Protein AF-A0A8B6CYD3-F1 (afdb_monomer)

InterPro domains:
  IPR032037 Methylmalonic aciduria and homocystinuria type C family [PF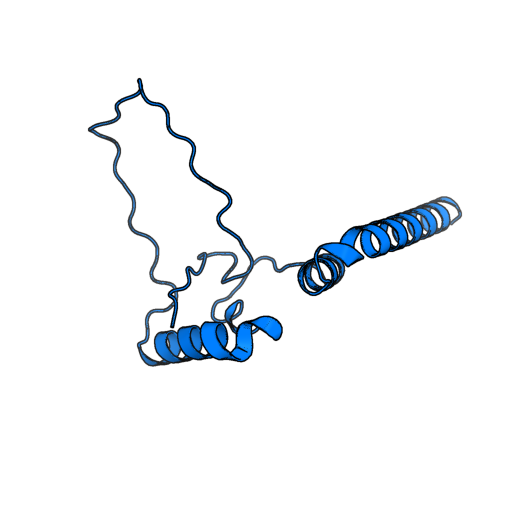16690] (1-90)
  IPR032037 Methylmalonic aciduria and homocystinuria type C family [PTHR31457] (1-97)

Nearest PDB structures (foldseek):
  3sc0-assembly1_A  TM=9.825E-01  e=3.437E-06  Homo sapiens
  3sby-assembly2_B  TM=9.727E-01  e=5.484E-06  Homo sapiens
  3sby-assembly1_A  TM=9.646E-01  e=5.484E-06  Homo sapiens
  5ujc-assembly1_A  TM=9.290E-01  e=1.887E-04  Caenorhabditis elegans

Radius of gyration: 19.45 Å; Cα contacts (8 Å, |Δi|>4): 67; chains: 1; bounding box: 37×46×54 Å

Structure (mmCIF, N/CA/C/O backbone):
data_AF-A0A8B6CYD3-F1
#
_entry.id   AF-A0A8B6CYD3-F1
#
loop_
_atom_site.group_PDB
_atom_site.id
_atom_site.type_symbol
_atom_site.label_atom_id
_atom_site.label_alt_id
_atom_site.label_comp_id
_atom_site.label_asym_id
_atom_site.label_entity_id
_atom_site.label_seq_id
_atom_site.pdbx_PDB_ins_code
_atom_site.Cartn_x
_atom_site.Cartn_y
_atom_site.Cartn_z
_atom_site.occupancy
_atom_site.B_iso_or_equiv
_atom_site.auth_seq_id
_atom_site.auth_comp_id
_atom_site.auth_asym_id
_atom_site.auth_atom_id
_atom_site.pdbx_PDB_model_num
ATOM 1 N N . MET A 1 1 ? 2.806 -18.838 -2.088 1.00 83.25 1 MET A N 1
ATOM 2 C CA . MET A 1 1 ? 3.651 -17.629 -2.018 1.00 83.25 1 MET A CA 1
ATOM 3 C C . MET A 1 1 ? 3.185 -16.659 -3.091 1.00 83.25 1 MET A C 1
ATOM 5 O O . MET A 1 1 ? 2.876 -17.113 -4.187 1.00 83.25 1 MET A O 1
ATOM 9 N N . CYS A 1 2 ? 3.116 -15.371 -2.778 1.00 95.56 2 CYS A N 1
ATOM 10 C CA . CYS A 1 2 ? 2.702 -14.299 -3.680 1.00 95.56 2 CYS A CA 1
ATOM 11 C C . CYS A 1 2 ? 3.852 -13.306 -3.901 1.00 95.56 2 CYS A C 1
ATOM 13 O O . CYS A 1 2 ? 4.713 -13.144 -3.032 1.00 95.56 2 CYS A O 1
ATOM 15 N N . GLY A 1 3 ? 3.847 -12.641 -5.060 1.00 97.44 3 GLY A N 1
ATOM 16 C CA . GLY A 1 3 ? 4.735 -11.513 -5.346 1.00 97.44 3 GLY A CA 1
ATOM 17 C C . GLY A 1 3 ? 4.251 -10.214 -4.696 1.00 97.44 3 GLY A C 1
ATOM 18 O O . GLY A 1 3 ? 3.094 -10.103 -4.290 1.00 97.44 3 GLY A O 1
ATOM 19 N N . VAL A 1 4 ? 5.141 -9.226 -4.625 1.00 97.81 4 VAL A N 1
ATOM 20 C CA . VAL A 1 4 ? 4.879 -7.907 -4.038 1.00 97.81 4 VAL A CA 1
ATOM 21 C C . VAL A 1 4 ? 5.603 -6.825 -4.839 1.00 97.81 4 VAL A C 1
ATOM 23 O O . VAL A 1 4 ? 6.720 -7.037 -5.308 1.00 97.81 4 VAL A O 1
ATOM 26 N N . CYS A 1 5 ? 4.958 -5.672 -5.015 1.00 97.69 5 CYS A N 1
ATOM 27 C CA . CYS A 1 5 ? 5.552 -4.498 -5.654 1.00 97.69 5 CYS A CA 1
ATOM 28 C C . CYS A 1 5 ? 6.104 -3.540 -4.594 1.00 97.69 5 CYS A C 1
ATOM 30 O O . CYS A 1 5 ? 5.448 -3.316 -3.577 1.00 97.69 5 CYS A O 1
ATOM 32 N N . ILE A 1 6 ? 7.258 -2.930 -4.869 1.00 98.12 6 ILE A N 1
ATOM 33 C CA . ILE A 1 6 ? 7.878 -1.890 -4.038 1.00 98.12 6 ILE A CA 1
ATOM 34 C C . ILE A 1 6 ? 7.948 -0.598 -4.854 1.00 98.12 6 ILE A C 1
ATOM 36 O O . ILE A 1 6 ? 8.479 -0.585 -5.962 1.00 98.12 6 ILE A O 1
ATOM 40 N N . HIS A 1 7 ? 7.377 0.479 -4.320 1.00 97.62 7 HIS A N 1
ATOM 41 C CA . HIS A 1 7 ? 7.410 1.807 -4.918 1.00 97.62 7 HIS A CA 1
ATOM 42 C C . HIS A 1 7 ? 8.757 2.484 -4.627 1.00 97.62 7 HIS A C 1
ATOM 44 O O . HIS A 1 7 ? 9.199 2.448 -3.478 1.00 97.62 7 HIS A O 1
ATOM 50 N N . PRO A 1 8 ? 9.386 3.176 -5.593 1.00 96.50 8 PRO A N 1
ATOM 51 C CA . PRO A 1 8 ? 10.713 3.758 -5.396 1.00 96.50 8 PRO A CA 1
ATOM 52 C C . PRO A 1 8 ? 10.793 4.836 -4.310 1.00 96.50 8 PRO A C 1
ATOM 54 O O . PRO A 1 8 ? 11.851 5.025 -3.728 1.00 96.50 8 PRO A O 1
ATOM 57 N N . GLN A 1 9 ? 9.689 5.529 -4.021 1.00 96.94 9 GLN A N 1
ATOM 58 C CA . GLN A 1 9 ? 9.643 6.568 -2.980 1.00 96.94 9 GLN A CA 1
ATOM 59 C C . GLN A 1 9 ? 8.957 6.124 -1.685 1.00 96.94 9 GLN A C 1
ATOM 61 O O . GLN A 1 9 ? 9.211 6.697 -0.632 1.00 96.94 9 GLN A O 1
ATOM 66 N N . TYR A 1 10 ? 8.061 5.136 -1.750 1.00 97.75 10 TYR A N 1
ATOM 67 C CA . TYR A 1 10 ? 7.183 4.778 -0.624 1.00 97.75 10 TYR A CA 1
ATOM 68 C C . TYR A 1 10 ? 7.435 3.359 -0.122 1.00 97.75 10 TYR A C 1
ATOM 70 O O . TYR A 1 10 ? 6.735 2.890 0.770 1.00 97.75 10 TYR A O 1
ATOM 78 N N . GLY A 1 11 ? 8.388 2.635 -0.708 1.00 97.75 11 GLY A N 1
ATOM 79 C CA . GLY A 1 11 ? 8.602 1.234 -0.389 1.00 97.75 11 GLY A CA 1
ATOM 80 C C . GLY A 1 11 ? 7.312 0.430 -0.583 1.00 97.75 11 GLY A C 1
ATOM 81 O O . GLY A 1 11 ? 6.647 0.514 -1.618 1.00 97.75 11 GLY A O 1
ATOM 82 N N . GLY A 1 12 ? 6.910 -0.317 0.442 1.00 97.69 12 GLY A N 1
ATOM 83 C CA . GLY A 1 12 ? 5.623 -1.017 0.469 1.00 97.69 12 GLY A CA 1
ATOM 84 C C . GLY A 1 12 ? 4.458 -0.203 1.043 1.00 97.69 12 GLY A C 1
ATOM 85 O O . GLY A 1 12 ? 3.375 -0.761 1.201 1.00 97.69 12 GLY A O 1
ATOM 86 N N . TRP A 1 13 ? 4.617 1.079 1.383 1.00 98.06 13 TRP A N 1
ATOM 87 C CA . TRP A 1 13 ? 3.571 1.933 1.976 1.00 98.06 13 TRP A CA 1
ATOM 88 C C . TRP A 1 13 ? 2.587 2.495 0.942 1.00 98.06 13 TRP A C 1
ATOM 90 O O . TRP A 1 13 ? 2.214 3.663 0.960 1.00 98.06 13 TRP A O 1
ATOM 100 N N . PHE A 1 14 ? 2.121 1.650 0.028 1.00 97.81 14 PHE A N 1
ATOM 101 C CA . PHE A 1 14 ? 1.113 2.002 -0.966 1.00 97.81 14 PHE A CA 1
ATOM 102 C C . PHE A 1 14 ? 0.230 0.791 -1.291 1.00 97.81 14 PHE A C 1
ATOM 104 O O . PHE A 1 14 ? 0.477 -0.329 -0.840 1.00 97.81 14 PHE A O 1
ATOM 111 N N . ALA A 1 15 ? -0.827 1.025 -2.066 1.00 97.56 15 ALA A N 1
ATOM 112 C CA . ALA A 1 15 ? -1.670 -0.033 -2.600 1.00 97.56 15 ALA A CA 1
ATOM 113 C C . ALA A 1 15 ? -2.116 0.317 -4.021 1.00 97.56 15 ALA A C 1
ATOM 115 O O . ALA A 1 15 ? -2.502 1.455 -4.292 1.00 97.56 15 ALA A O 1
ATOM 116 N N . LEU A 1 16 ? -2.117 -0.678 -4.908 1.00 97.44 16 LEU A N 1
ATOM 117 C CA . LEU A 1 16 ? -2.745 -0.568 -6.222 1.00 97.44 16 LEU A CA 1
ATOM 118 C C . LEU A 1 16 ? -4.268 -0.536 -6.040 1.00 97.44 16 LEU A C 1
ATOM 120 O O . LEU A 1 16 ? -4.826 -1.356 -5.310 1.00 97.44 16 LEU A O 1
ATOM 124 N N . ARG A 1 17 ? -4.943 0.431 -6.668 1.00 97.81 17 ARG A N 1
ATOM 125 C CA . ARG A 1 17 ? -6.394 0.639 -6.497 1.00 97.81 17 ARG A CA 1
ATOM 126 C C . ARG A 1 17 ? -7.225 0.155 -7.673 1.00 97.81 17 ARG A C 1
ATOM 128 O O . ARG A 1 17 ? -8.355 -0.273 -7.474 1.00 97.81 17 ARG A O 1
ATOM 135 N N . GLY A 1 18 ? -6.674 0.211 -8.876 1.00 97.38 18 GLY A N 1
ATOM 136 C CA . GLY A 1 18 ? -7.369 -0.199 -10.083 1.00 97.38 18 GLY A CA 1
ATOM 137 C C . GLY A 1 18 ? -6.675 0.322 -11.328 1.00 97.38 18 GLY A C 1
ATOM 138 O O . GLY A 1 18 ? -5.605 0.926 -11.255 1.00 97.38 18 GLY A O 1
ATOM 139 N N . VAL A 1 19 ? -7.317 0.081 -12.463 1.00 98.12 19 VAL A N 1
ATOM 140 C CA . VAL A 1 19 ? -6.894 0.547 -13.782 1.00 98.12 19 VAL A CA 1
ATOM 141 C C . VAL A 1 19 ? -8.065 1.256 -14.450 1.00 98.12 19 VAL A C 1
ATOM 143 O O . VAL A 1 19 ? -9.215 0.845 -14.293 1.00 98.12 19 VAL A O 1
ATOM 146 N N . LEU A 1 20 ? -7.775 2.323 -15.190 1.00 97.94 20 LEU A N 1
ATOM 147 C CA . LEU A 1 20 ? -8.752 3.010 -16.031 1.00 97.94 20 LEU A CA 1
ATOM 148 C C . LEU A 1 20 ? -8.500 2.603 -17.480 1.00 97.94 20 LEU A C 1
ATOM 150 O O . LEU A 1 20 ? -7.379 2.721 -17.968 1.00 97.94 20 LEU A O 1
ATOM 154 N N . ILE A 1 21 ? -9.536 2.099 -18.151 1.00 97.75 21 ILE A N 1
ATOM 155 C CA . ILE A 1 21 ? -9.436 1.572 -19.515 1.00 97.75 21 ILE A CA 1
ATOM 156 C C . ILE A 1 21 ? -10.325 2.406 -20.434 1.00 97.75 21 ILE A C 1
ATOM 158 O O . ILE A 1 21 ? -11.546 2.436 -20.273 1.00 97.75 21 ILE A O 1
ATOM 162 N N . PHE A 1 22 ? -9.709 3.035 -21.432 1.00 97.75 22 PHE A N 1
ATOM 163 C CA . PHE A 1 22 ? -10.391 3.829 -22.449 1.00 97.75 22 PHE A CA 1
ATOM 164 C C . PHE A 1 22 ? -10.496 3.019 -23.741 1.00 97.75 22 PHE A C 1
ATOM 166 O O . PHE A 1 22 ? -9.577 3.005 -24.549 1.00 97.75 22 PHE A O 1
ATOM 173 N N . LYS A 1 23 ? -11.626 2.330 -23.937 1.00 97.44 23 LYS A N 1
ATOM 174 C CA . LYS A 1 23 ? -11.806 1.362 -25.039 1.00 97.44 23 LYS A CA 1
ATOM 175 C C . LYS A 1 23 ? -11.645 1.948 -26.447 1.00 97.44 23 LYS A C 1
ATOM 177 O O . LYS A 1 23 ? -11.373 1.197 -27.371 1.00 97.44 23 LYS A O 1
ATOM 182 N N . ASN A 1 24 ? -11.833 3.258 -26.590 1.00 97.94 24 ASN A N 1
ATOM 183 C CA . ASN A 1 24 ? -11.837 3.950 -27.879 1.00 97.94 24 ASN A CA 1
ATOM 184 C C . ASN A 1 24 ? -10.610 4.860 -28.063 1.00 97.94 24 ASN A C 1
ATOM 186 O O . ASN A 1 24 ? -10.623 5.721 -28.938 1.00 97.94 24 ASN A O 1
ATOM 190 N N . ILE A 1 25 ? -9.594 4.738 -27.203 1.00 97.62 25 ILE A N 1
ATOM 191 C CA . ILE A 1 25 ? -8.349 5.504 -27.304 1.00 97.62 25 ILE A CA 1
ATOM 192 C C . ILE A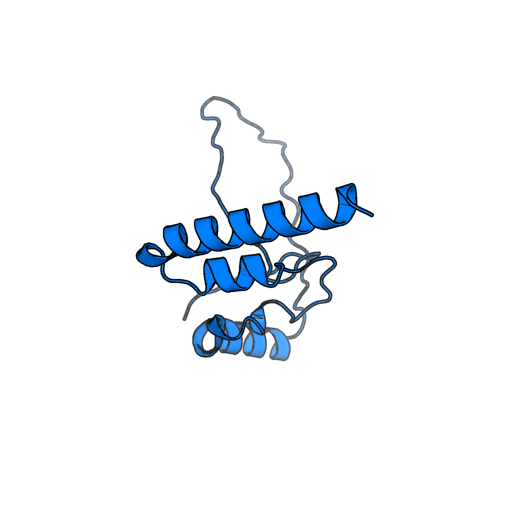 1 25 ? -7.213 4.522 -27.565 1.00 97.62 25 ILE A C 1
ATOM 194 O O . ILE A 1 25 ? -6.971 3.618 -26.766 1.00 97.62 25 ILE A O 1
ATOM 198 N N . GLU A 1 26 ? -6.498 4.737 -28.663 1.00 97.44 26 GLU A N 1
ATOM 199 C CA . GLU A 1 26 ? -5.308 3.976 -29.025 1.00 97.44 26 GLU A CA 1
ATOM 200 C C . GLU A 1 26 ? -4.076 4.876 -28.944 1.00 97.44 26 GLU A C 1
ATOM 202 O O . GLU A 1 26 ? -4.071 5.994 -29.457 1.00 97.44 26 GLU A O 1
ATOM 207 N N . CYS A 1 27 ? -3.013 4.373 -28.318 1.00 95.88 27 CYS A N 1
ATOM 208 C CA . CYS A 1 27 ? -1.740 5.080 -28.195 1.00 95.88 27 CYS A CA 1
ATOM 209 C C . CYS A 1 27 ? -0.585 4.153 -28.611 1.00 95.88 27 CYS A C 1
ATOM 211 O O . CYS A 1 27 ? 0.213 3.761 -27.759 1.00 95.88 27 CYS A O 1
ATOM 213 N N . PRO A 1 28 ? -0.478 3.765 -29.896 1.00 96.44 28 PRO A N 1
ATOM 214 C CA . PRO A 1 28 ? 0.504 2.772 -30.346 1.00 96.44 28 PRO A CA 1
ATOM 215 C C . PRO A 1 28 ? 1.959 3.222 -30.153 1.00 96.44 28 PRO A C 1
ATOM 217 O O . PRO A 1 28 ? 2.854 2.390 -30.055 1.00 96.44 28 PRO A O 1
ATOM 220 N N . SER A 1 29 ? 2.203 4.532 -30.081 1.00 97.12 29 SER A N 1
ATOM 221 C CA . SER A 1 29 ? 3.524 5.117 -29.844 1.00 97.12 29 SER A CA 1
ATOM 222 C C . SER A 1 29 ? 3.807 5.439 -28.372 1.00 97.12 29 SER A C 1
ATOM 224 O O . SER A 1 29 ? 4.828 6.061 -28.081 1.00 97.12 29 SER A O 1
ATOM 226 N N . LEU A 1 30 ? 2.916 5.081 -27.436 1.00 96.88 30 LEU A N 1
ATOM 227 C CA . LEU A 1 30 ? 3.155 5.308 -26.012 1.00 96.88 30 LEU A CA 1
ATOM 228 C C . LEU A 1 30 ? 4.245 4.358 -25.512 1.00 96.88 30 LEU A C 1
ATOM 230 O O . LEU A 1 30 ? 4.098 3.138 -25.545 1.00 96.88 30 LEU A O 1
ATOM 234 N N . ILE A 1 31 ? 5.335 4.933 -25.017 1.00 96.88 31 ILE A N 1
ATOM 235 C CA . ILE A 1 31 ? 6.453 4.174 -24.466 1.00 96.88 31 ILE A CA 1
ATOM 236 C C . ILE A 1 31 ? 6.141 3.832 -23.009 1.00 96.88 31 ILE A C 1
ATOM 238 O O . ILE A 1 31 ? 5.887 4.718 -22.196 1.00 96.88 31 ILE A O 1
ATOM 242 N N . GLN A 1 32 ? 6.185 2.544 -22.669 1.00 95.94 32 GLN A N 1
ATOM 243 C CA . GLN A 1 32 ? 6.122 2.096 -21.281 1.00 95.94 32 GLN A CA 1
ATOM 244 C C . GLN A 1 32 ? 7.518 2.149 -20.656 1.00 95.94 32 GLN A C 1
ATOM 246 O O . GLN A 1 32 ? 8.415 1.396 -21.044 1.00 95.94 32 GLN A O 1
ATOM 251 N N . GLU A 1 33 ? 7.697 3.013 -19.662 1.00 96.25 33 GLU A N 1
ATOM 252 C CA . GLU A 1 33 ? 8.937 3.064 -18.891 1.00 96.25 33 GLU A CA 1
ATOM 253 C C . GLU A 1 33 ? 9.103 1.810 -18.025 1.00 96.25 33 GLU A C 1
ATOM 255 O O . GLU A 1 33 ? 8.144 1.277 -17.455 1.00 96.25 33 GLU A O 1
ATOM 260 N N . LYS A 1 34 ? 10.344 1.322 -17.923 1.00 96.44 34 LYS A N 1
ATOM 261 C CA . LYS A 1 34 ? 10.656 0.197 -17.041 1.00 96.44 34 LYS A CA 1
ATOM 262 C C . LYS A 1 34 ? 10.615 0.657 -15.581 1.00 96.44 34 LYS A C 1
ATOM 264 O O . LYS A 1 34 ? 11.138 1.728 -15.277 1.00 96.44 34 LYS A O 1
ATOM 269 N N . PRO A 1 35 ? 10.065 -0.157 -14.664 1.00 95.81 35 PRO A N 1
ATOM 270 C CA . PRO A 1 35 ? 10.135 0.148 -13.243 1.00 95.81 35 PRO A CA 1
ATOM 271 C C . PRO A 1 35 ? 11.592 0.142 -12.762 1.00 95.81 35 PRO A C 1
ATOM 273 O O . PRO A 1 35 ? 12.409 -0.657 -13.224 1.00 95.81 35 PRO A O 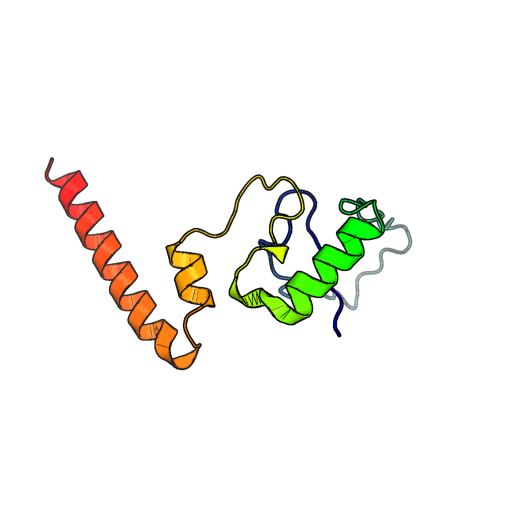1
ATOM 276 N N . ILE A 1 36 ? 11.901 1.023 -11.811 1.00 95.50 36 ILE A N 1
ATOM 277 C CA . ILE A 1 36 ? 13.218 1.109 -11.171 1.00 95.50 36 ILE A CA 1
ATOM 278 C C . ILE A 1 36 ? 13.421 -0.128 -10.285 1.00 95.50 36 ILE A C 1
ATOM 280 O O . ILE A 1 36 ? 12.568 -0.445 -9.453 1.00 95.50 36 ILE A O 1
ATOM 284 N N . ASP A 1 37 ? 14.558 -0.812 -10.434 1.00 96.38 37 ASP A N 1
ATOM 285 C CA . ASP A 1 37 ? 14.923 -1.938 -9.570 1.00 96.38 37 ASP A CA 1
ATOM 286 C C . ASP A 1 37 ? 15.453 -1.436 -8.222 1.00 96.38 37 ASP A C 1
ATOM 288 O O . ASP A 1 37 ? 16.649 -1.214 -8.034 1.00 96.38 37 ASP A O 1
ATOM 292 N N . VAL A 1 38 ? 14.537 -1.229 -7.280 1.00 96.44 38 VAL A N 1
ATOM 293 C CA . VAL A 1 38 ? 14.862 -0.726 -5.937 1.00 96.44 38 VAL A CA 1
ATOM 294 C C . VAL A 1 38 ? 15.264 -1.823 -4.946 1.00 96.44 38 VAL A C 1
ATOM 296 O O . VAL A 1 38 ? 15.740 -1.517 -3.855 1.00 96.44 38 VAL A O 1
ATOM 299 N N . ILE A 1 39 ? 15.140 -3.101 -5.327 1.00 96.75 39 ILE A N 1
ATOM 300 C CA . ILE A 1 39 ? 15.562 -4.268 -4.535 1.00 96.75 39 ILE A CA 1
ATOM 301 C C . ILE A 1 39 ? 16.531 -5.105 -5.385 1.00 96.75 39 ILE A C 1
ATOM 303 O O . ILE A 1 39 ? 16.214 -6.196 -5.868 1.00 96.75 39 ILE A O 1
ATOM 307 N N . ALA A 1 40 ? 17.732 -4.563 -5.583 1.00 91.62 40 ALA A N 1
ATOM 308 C CA . ALA A 1 40 ? 18.674 -5.065 -6.582 1.00 91.62 40 ALA A CA 1
ATOM 309 C C . ALA A 1 40 ? 19.313 -6.427 -6.243 1.00 91.62 40 ALA A C 1
ATOM 311 O O . ALA A 1 40 ? 19.662 -7.185 -7.147 1.00 91.62 40 ALA A O 1
ATOM 312 N N . THR A 1 41 ? 19.480 -6.768 -4.960 1.00 96.50 41 THR A N 1
ATOM 313 C CA . THR A 1 41 ? 20.194 -7.994 -4.562 1.00 96.50 41 THR A CA 1
ATOM 314 C C . THR A 1 41 ? 19.252 -9.173 -4.353 1.00 96.50 41 THR A C 1
ATOM 316 O O . THR A 1 41 ? 18.112 -9.022 -3.907 1.00 96.50 41 THR A O 1
ATOM 319 N N . ARG A 1 42 ? 19.740 -10.383 -4.642 1.00 97.81 42 ARG A N 1
ATOM 320 C CA . ARG A 1 42 ? 18.979 -11.623 -4.443 1.00 97.81 42 ARG A CA 1
ATOM 321 C C . ARG A 1 42 ? 18.594 -11.809 -2.977 1.00 97.81 42 ARG A C 1
ATOM 323 O O . ARG A 1 42 ? 17.471 -12.207 -2.692 1.00 97.81 42 ARG A O 1
ATOM 330 N N . GLU A 1 43 ? 19.502 -11.485 -2.070 1.00 98.00 43 GLU A N 1
ATOM 331 C CA . GLU A 1 43 ? 19.329 -11.612 -0.624 1.00 98.00 43 GLU A CA 1
ATOM 332 C C . GLU A 1 43 ? 18.173 -10.726 -0.149 1.00 98.00 43 GLU A C 1
ATOM 334 O O . GLU A 1 43 ? 17.260 -11.217 0.512 1.00 98.00 43 GLU A O 1
ATOM 339 N N . LYS A 1 44 ? 18.126 -9.459 -0.588 1.00 97.19 44 LYS A N 1
ATOM 340 C CA . LYS A 1 44 ? 17.014 -8.558 -0.255 1.00 97.19 44 LYS A CA 1
ATOM 341 C C . LYS A 1 44 ? 15.693 -8.982 -0.898 1.00 97.19 44 LYS A C 1
ATOM 343 O O . LYS A 1 44 ? 14.636 -8.754 -0.321 1.00 97.19 44 LYS A O 1
ATOM 348 N N . ARG A 1 45 ? 15.719 -9.605 -2.084 1.00 97.94 45 ARG A N 1
ATOM 349 C CA . ARG A 1 45 ? 14.505 -10.162 -2.715 1.00 97.94 45 ARG A CA 1
ATOM 350 C C . ARG A 1 45 ? 13.952 -11.345 -1.924 1.00 97.94 45 ARG A C 1
ATOM 352 O O . ARG A 1 45 ? 12.737 -11.459 -1.798 1.00 97.94 45 ARG A O 1
ATOM 359 N N . ILE A 1 46 ? 14.823 -12.202 -1.391 1.00 98.00 46 ILE A N 1
ATOM 360 C CA . ILE A 1 46 ? 14.422 -13.299 -0.502 1.00 98.00 46 ILE A CA 1
ATOM 361 C C . ILE A 1 46 ? 13.809 -12.722 0.772 1.00 98.00 46 ILE A C 1
ATOM 363 O O . ILE A 1 46 ? 12.667 -13.049 1.081 1.00 98.00 46 ILE A O 1
ATOM 367 N N . GLU A 1 47 ? 14.503 -11.791 1.431 1.00 97.88 47 GLU A N 1
ATOM 368 C CA . GLU A 1 47 ? 14.011 -11.129 2.643 1.00 97.88 47 GLU A CA 1
ATOM 369 C C . GLU A 1 47 ? 12.645 -10.459 2.417 1.00 97.88 47 GLU A C 1
ATOM 371 O O . GLU A 1 47 ? 11.722 -10.626 3.216 1.00 97.88 47 GLU A O 1
ATOM 376 N N . LEU A 1 48 ? 12.479 -9.748 1.296 1.00 98.00 48 LEU A N 1
ATOM 377 C CA . LEU A 1 48 ? 11.213 -9.131 0.903 1.00 98.00 48 LEU A CA 1
ATOM 378 C C . LEU A 1 48 ? 10.081 -10.151 0.822 1.00 98.00 48 LEU A C 1
ATOM 380 O O . LEU A 1 48 ? 8.999 -9.930 1.371 1.00 98.00 48 LEU A O 1
ATOM 384 N N . LEU A 1 49 ? 10.317 -11.255 0.115 1.00 98.31 49 LEU A N 1
ATOM 385 C CA . LEU A 1 49 ? 9.298 -12.271 -0.099 1.00 98.31 49 LEU A CA 1
ATOM 386 C C . LEU A 1 49 ? 8.974 -13.018 1.194 1.00 98.31 49 LEU A C 1
ATOM 388 O O . LEU A 1 49 ? 7.798 -13.281 1.441 1.00 98.31 49 LEU A O 1
ATOM 392 N N . GLU A 1 50 ? 9.963 -13.311 2.035 1.00 98.00 50 GLU A N 1
ATOM 393 C CA . GLU A 1 50 ? 9.748 -13.945 3.337 1.00 98.00 50 GLU A CA 1
ATOM 394 C C . GLU A 1 50 ? 8.936 -13.041 4.267 1.00 98.00 50 GLU A C 1
ATOM 396 O O . GLU A 1 50 ? 7.885 -13.455 4.762 1.00 98.00 50 GLU A O 1
ATOM 401 N N . LYS A 1 51 ? 9.345 -11.775 4.430 1.00 98.06 51 LYS A N 1
ATOM 402 C CA . LYS A 1 51 ? 8.618 -10.809 5.264 1.00 98.06 51 LYS A CA 1
ATOM 403 C C . LYS A 1 51 ? 7.197 -10.578 4.760 1.00 98.06 51 LYS A C 1
ATOM 405 O O . LYS A 1 51 ? 6.266 -10.543 5.559 1.00 98.06 51 LYS A O 1
ATOM 410 N N . PHE A 1 52 ? 6.995 -10.458 3.447 1.00 98.25 52 PHE A N 1
ATOM 411 C CA . PHE A 1 52 ? 5.658 -10.266 2.886 1.00 98.25 52 PHE A CA 1
ATOM 412 C C . PHE A 1 52 ? 4.764 -11.499 3.057 1.00 98.25 52 PHE A C 1
ATOM 414 O O . PHE A 1 52 ? 3.585 -11.372 3.370 1.00 98.25 52 PHE A O 1
ATOM 421 N N . ASN A 1 53 ? 5.286 -12.707 2.853 1.00 98.19 53 ASN A N 1
ATOM 422 C CA . ASN A 1 53 ? 4.439 -13.898 2.879 1.00 98.19 53 ASN A CA 1
ATOM 423 C C . ASN A 1 53 ? 4.185 -14.424 4.297 1.00 98.19 53 ASN A C 1
ATOM 425 O O . ASN A 1 53 ? 3.113 -14.978 4.536 1.00 98.19 53 ASN A O 1
ATOM 429 N N . TYR A 1 54 ? 5.124 -14.237 5.228 1.00 97.81 54 TYR A N 1
ATOM 430 C CA . TYR A 1 54 ? 5.049 -14.833 6.567 1.00 97.81 54 TYR A CA 1
ATOM 431 C C . TYR A 1 54 ? 4.911 -13.812 7.702 1.00 97.81 54 TYR A C 1
ATOM 433 O O . TYR A 1 54 ? 4.408 -14.169 8.763 1.00 97.81 54 TYR A O 1
ATOM 441 N N . CYS A 1 55 ? 5.277 -12.545 7.477 1.00 97.00 55 CYS A N 1
ATOM 442 C CA . CYS A 1 55 ? 5.316 -11.516 8.522 1.00 97.00 55 CYS A CA 1
ATOM 443 C C . CYS A 1 55 ? 4.581 -10.217 8.145 1.00 97.00 55 CYS A C 1
ATOM 445 O O . CYS A 1 55 ? 4.784 -9.196 8.788 1.00 97.00 55 CYS A O 1
ATOM 447 N N . TRP A 1 56 ? 3.696 -10.203 7.137 1.00 96.19 56 TRP A N 1
ATOM 448 C CA . TRP A 1 56 ? 3.115 -8.953 6.605 1.00 96.19 56 TRP A CA 1
ATOM 449 C C . TRP A 1 56 ? 2.418 -8.052 7.637 1.00 96.19 56 TRP A C 1
ATOM 451 O O . TRP A 1 56 ? 2.311 -6.844 7.414 1.00 96.19 56 TRP A O 1
ATOM 461 N N . GLN A 1 57 ? 1.933 -8.628 8.741 1.00 96.56 57 GLN A N 1
ATOM 462 C CA . GLN A 1 57 ? 1.255 -7.914 9.827 1.00 96.56 57 GLN A CA 1
ATOM 463 C C . GLN A 1 57 ? 2.193 -7.013 10.641 1.00 96.56 57 GLN A C 1
ATOM 465 O O . GLN A 1 57 ? 1.712 -6.079 11.279 1.00 96.56 57 GLN A O 1
ATOM 470 N N . ASP A 1 58 ? 3.507 -7.262 10.607 1.00 97.06 58 ASP A N 1
ATOM 471 C CA . ASP A 1 58 ? 4.510 -6.445 11.301 1.00 97.06 58 ASP A CA 1
ATOM 472 C C . ASP A 1 58 ? 4.935 -5.197 10.507 1.00 97.06 58 ASP A C 1
ATOM 474 O O . ASP A 1 58 ? 5.664 -4.352 11.022 1.00 97.06 58 ASP A O 1
ATOM 478 N N . TRP A 1 59 ? 4.440 -5.056 9.269 1.00 97.75 59 TRP A N 1
ATOM 479 C CA . TRP A 1 59 ? 4.712 -3.957 8.334 1.00 97.75 59 TRP A CA 1
ATOM 480 C C . TRP A 1 59 ? 6.157 -3.864 7.818 1.00 97.75 59 TRP A C 1
ATOM 482 O O . TRP A 1 59 ? 6.405 -3.092 6.894 1.00 97.75 59 TRP A O 1
ATOM 492 N N . THR A 1 60 ? 7.098 -4.666 8.320 1.00 96.75 60 THR A N 1
ATOM 493 C CA . THR A 1 60 ? 8.541 -4.505 8.066 1.00 96.75 60 THR A CA 1
ATOM 494 C C . THR A 1 60 ? 8.936 -4.744 6.614 1.00 96.75 60 THR A C 1
ATOM 496 O O . THR A 1 60 ? 9.892 -4.141 6.132 1.00 96.75 60 THR A O 1
ATOM 499 N N . TYR A 1 61 ? 8.176 -5.553 5.868 1.00 97.69 61 TYR A N 1
ATOM 500 C CA . TYR A 1 61 ? 8.414 -5.747 4.431 1.00 97.69 61 TYR A CA 1
ATOM 501 C C . TYR A 1 61 ? 8.296 -4.439 3.626 1.00 97.69 61 TYR A C 1
ATOM 503 O O . TYR A 1 61 ? 8.805 -4.350 2.509 1.00 97.69 61 TYR A O 1
ATOM 511 N N . ARG A 1 62 ? 7.608 -3.425 4.170 1.00 98.00 62 ARG A N 1
ATOM 512 C CA . ARG A 1 62 ? 7.379 -2.137 3.506 1.00 98.00 62 ARG A CA 1
ATOM 513 C C . ARG A 1 62 ? 8.585 -1.199 3.578 1.00 98.00 62 ARG A C 1
ATOM 515 O O . ARG A 1 62 ? 8.618 -0.250 2.802 1.00 98.00 62 ARG A O 1
ATOM 522 N N . ASP A 1 63 ? 9.553 -1.492 4.447 1.00 95.94 63 ASP A N 1
ATOM 523 C CA . ASP A 1 63 ? 10.686 -0.628 4.813 1.00 95.94 63 ASP A CA 1
ATOM 524 C C . ASP A 1 63 ? 12.046 -1.127 4.284 1.00 95.94 63 ASP A C 1
ATOM 526 O O . ASP A 1 63 ? 13.100 -0.766 4.799 1.00 95.94 63 ASP A O 1
ATOM 530 N N . LEU A 1 64 ? 12.056 -1.971 3.247 1.00 94.44 64 LEU A N 1
ATOM 531 C CA . LEU A 1 64 ? 13.299 -2.519 2.671 1.00 94.44 64 LEU A CA 1
ATOM 532 C C . LEU A 1 64 ? 14.075 -1.530 1.776 1.00 94.44 64 LEU A C 1
ATOM 534 O O . LEU A 1 64 ? 15.173 -1.841 1.301 1.00 94.44 64 LEU A O 1
ATOM 538 N N . THR A 1 65 ? 13.512 -0.341 1.566 1.00 92.38 65 THR A N 1
ATOM 539 C CA . THR A 1 65 ? 14.116 0.811 0.887 1.00 92.38 65 THR A CA 1
ATOM 540 C C . THR A 1 65 ? 13.899 2.059 1.735 1.00 92.38 65 THR A C 1
ATOM 542 O O . THR A 1 65 ? 13.031 2.072 2.606 1.00 92.38 65 THR A O 1
ATOM 545 N N . GLU A 1 66 ? 14.635 3.133 1.458 1.00 93.06 66 GLU A N 1
ATOM 546 C CA . GLU A 1 66 ? 14.300 4.440 2.026 1.00 93.06 66 GLU A CA 1
ATOM 547 C C . GLU A 1 66 ? 12.909 4.880 1.548 1.00 93.06 66 GLU A C 1
ATOM 549 O O . GLU A 1 66 ? 12.534 4.665 0.392 1.00 93.06 66 GLU A O 1
ATOM 554 N N . THR A 1 67 ? 12.123 5.451 2.460 1.00 95.06 67 THR A N 1
ATOM 555 C CA . THR A 1 67 ? 10.742 5.871 2.197 1.00 95.06 67 THR A CA 1
ATOM 556 C C . THR A 1 67 ? 10.566 7.321 2.608 1.00 95.06 67 THR A C 1
ATOM 558 O O . THR A 1 67 ? 10.863 7.662 3.754 1.00 95.06 67 THR A O 1
ATOM 561 N N . VAL A 1 68 ? 10.040 8.156 1.715 1.00 96.75 68 VAL A N 1
ATOM 562 C CA . VAL A 1 68 ? 9.804 9.581 2.003 1.00 96.75 68 VAL A CA 1
ATOM 563 C C . VAL A 1 68 ? 8.626 9.790 2.953 1.00 96.75 68 VAL A C 1
ATOM 565 O O . VAL A 1 68 ? 8.602 10.751 3.713 1.00 96.75 68 VAL A O 1
ATOM 568 N N . GLU A 1 69 ? 7.660 8.874 2.928 1.00 97.06 69 GLU A N 1
ATOM 569 C CA . GLU A 1 69 ? 6.464 8.917 3.758 1.00 97.06 69 GLU A CA 1
ATOM 570 C C . GLU A 1 69 ? 5.966 7.496 4.029 1.00 97.06 69 GLU A C 1
ATOM 572 O O . GLU A 1 69 ? 6.075 6.603 3.182 1.00 97.06 69 GLU A O 1
ATOM 577 N N . LYS A 1 70 ? 5.414 7.300 5.226 1.00 97.75 70 LYS A N 1
ATOM 578 C CA . LYS A 1 70 ? 4.813 6.046 5.680 1.00 97.75 70 LYS A CA 1
ATOM 579 C C . LYS A 1 70 ? 3.367 6.292 6.077 1.00 97.75 70 LYS A C 1
ATOM 581 O O . LYS A 1 70 ? 2.938 7.428 6.259 1.00 97.75 70 LYS A O 1
ATOM 586 N N . TYR A 1 71 ? 2.614 5.216 6.275 1.00 98.00 71 TYR A N 1
ATOM 587 C CA . TYR A 1 71 ? 1.300 5.347 6.898 1.00 98.00 71 TYR A CA 1
ATOM 588 C C . TYR A 1 71 ? 1.450 5.905 8.313 1.00 98.00 71 TYR A C 1
ATOM 590 O O . TYR A 1 71 ? 2.304 5.444 9.072 1.00 98.00 71 TYR A O 1
ATOM 598 N N . SER A 1 72 ? 0.594 6.862 8.672 1.00 96.12 72 SER A N 1
ATOM 599 C CA . SER A 1 72 ? 0.487 7.343 10.049 1.00 96.12 72 SER A CA 1
ATOM 600 C C . SER A 1 72 ? 0.077 6.210 10.994 1.00 96.12 72 SER A C 1
ATO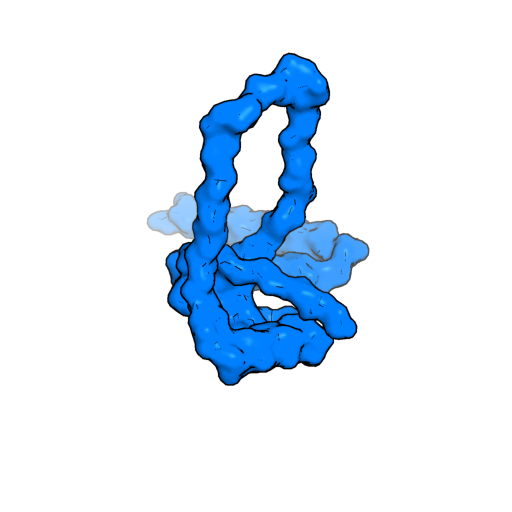M 602 O O . SER A 1 72 ? -0.474 5.193 10.561 1.00 96.12 72 SER A O 1
ATOM 604 N N . GLU A 1 73 ? 0.290 6.385 12.299 1.00 95.88 73 GLU A N 1
ATOM 605 C CA . GLU A 1 73 ? -0.147 5.379 13.277 1.00 95.88 73 GLU A CA 1
ATOM 606 C C . GLU A 1 73 ? -1.668 5.167 13.251 1.00 95.88 73 GLU A C 1
ATOM 608 O O . GLU A 1 73 ? -2.118 4.023 13.259 1.00 95.88 73 GLU A O 1
ATOM 613 N N . ASP A 1 74 ? -2.460 6.233 13.085 1.00 95.69 74 ASP A N 1
ATOM 614 C CA . ASP A 1 74 ? -3.917 6.123 12.933 1.00 95.69 74 ASP A CA 1
ATOM 615 C C . ASP A 1 74 ? -4.287 5.304 11.671 1.00 95.69 74 ASP A C 1
ATOM 617 O O . ASP A 1 74 ? -5.202 4.476 11.693 1.00 95.69 74 ASP A O 1
ATOM 621 N N . GLN A 1 75 ? -3.544 5.463 10.568 1.00 96.50 75 GLN A N 1
ATOM 622 C CA . GLN A 1 75 ? -3.756 4.698 9.335 1.00 96.50 75 GLN A CA 1
ATOM 623 C C . GLN A 1 75 ? -3.305 3.233 9.460 1.00 96.50 75 GLN A C 1
ATOM 625 O O . GLN A 1 75 ? -3.985 2.334 8.957 1.00 96.50 75 GLN A O 1
ATOM 630 N N . LYS A 1 76 ? -2.193 2.960 10.153 1.00 97.44 76 LYS A N 1
ATOM 631 C CA . LYS A 1 76 ? -1.763 1.592 10.488 1.00 97.44 76 LYS A CA 1
ATOM 632 C C . LYS A 1 76 ? -2.807 0.899 11.358 1.00 97.44 76 LYS A C 1
ATOM 634 O O . LYS A 1 76 ? -3.204 -0.222 11.043 1.00 97.44 76 LYS A O 1
ATOM 639 N N . GLN A 1 77 ? -3.317 1.584 12.383 1.00 96.69 77 GLN A N 1
ATOM 640 C CA . GLN A 1 77 ? -4.387 1.078 13.240 1.00 96.69 77 GLN A CA 1
ATOM 641 C C . GLN A 1 77 ? -5.653 0.783 12.429 1.00 96.69 77 GLN A C 1
ATOM 643 O O . GLN A 1 77 ? -6.260 -0.276 12.591 1.00 96.69 77 GLN A O 1
ATOM 648 N N . TYR A 1 78 ? -6.024 1.671 11.507 1.00 97.25 78 TYR A N 1
ATOM 649 C CA . TYR A 1 78 ? -7.163 1.468 10.616 1.00 97.25 78 TYR A CA 1
ATOM 650 C C . TYR A 1 78 ? -7.037 0.198 9.765 1.00 97.25 78 TYR A C 1
ATOM 652 O O . TYR A 1 78 ? -7.990 -0.581 9.668 1.00 97.25 78 TYR A O 1
ATOM 660 N N . PHE A 1 79 ? -5.870 -0.044 9.162 1.00 97.44 79 PHE A N 1
ATOM 661 C CA . PHE A 1 79 ? -5.664 -1.236 8.338 1.00 97.44 79 PHE A CA 1
ATOM 662 C C . PHE A 1 79 ? -5.484 -2.519 9.151 1.00 97.44 79 PHE A C 1
ATOM 664 O O . PHE A 1 79 ? 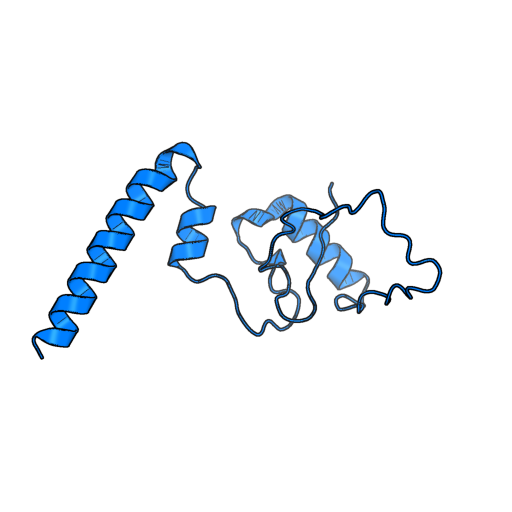-5.923 -3.568 8.680 1.00 97.44 79 PHE A O 1
ATOM 671 N N . ALA A 1 80 ? -4.910 -2.435 10.356 1.00 96.75 80 ALA A N 1
ATOM 672 C CA . ALA A 1 80 ? -4.827 -3.550 11.300 1.00 96.75 80 ALA A CA 1
ATOM 673 C C . ALA A 1 80 ? -6.200 -3.934 11.878 1.00 96.75 80 ALA A C 1
ATOM 675 O O . ALA A 1 80 ? -6.432 -5.090 12.224 1.00 96.75 80 ALA A O 1
ATOM 676 N N . THR A 1 81 ? -7.126 -2.975 11.951 1.00 97.62 81 THR A N 1
ATOM 677 C CA . THR A 1 81 ? -8.491 -3.200 12.426 1.00 97.62 81 THR A CA 1
ATOM 678 C C . THR A 1 81 ? -9.304 -3.951 11.373 1.00 97.62 81 THR A C 1
ATOM 680 O O . THR A 1 81 ? -9.305 -3.601 10.182 1.00 97.62 81 THR A O 1
ATOM 683 N N . LEU A 1 82 ? -10.023 -4.986 11.820 1.00 96.94 82 LEU A N 1
ATOM 684 C CA . LEU A 1 82 ? -10.888 -5.785 10.957 1.00 96.94 82 LEU A CA 1
ATOM 685 C C . LEU A 1 82 ? -11.937 -4.892 10.282 1.00 96.94 82 LEU A C 1
ATOM 687 O O . LEU A 1 82 ? -12.473 -3.991 10.928 1.00 96.94 82 LEU A O 1
ATOM 691 N N . PRO A 1 83 ? -12.302 -5.150 9.011 1.00 97.44 83 PRO A N 1
ATOM 692 C CA . PRO A 1 83 ? -13.242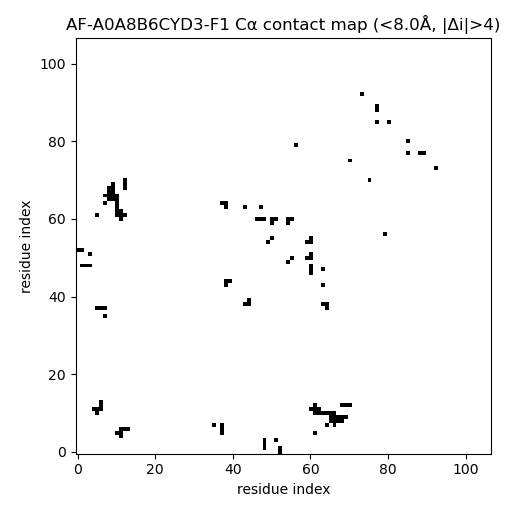 -4.300 8.285 1.00 97.44 83 PRO A CA 1
ATOM 693 C C . PRO A 1 83 ? -14.554 -4.006 9.022 1.00 97.44 83 PRO A C 1
ATOM 695 O O . PRO A 1 83 ? -15.035 -2.876 8.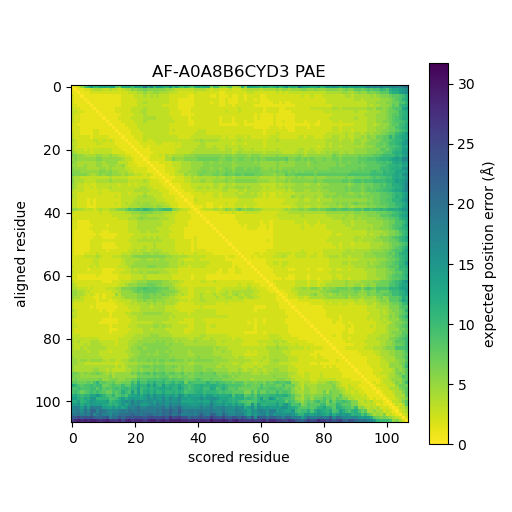957 1.00 97.44 83 PRO A O 1
ATOM 698 N N . LYS A 1 84 ? -15.095 -4.989 9.755 1.00 97.56 84 LYS A N 1
ATOM 699 C CA . LYS A 1 84 ? -16.329 -4.850 10.545 1.00 97.56 84 LYS A CA 1
ATOM 700 C C . LYS A 1 84 ? -16.223 -3.834 11.693 1.00 97.56 84 LYS A C 1
ATOM 702 O O . LYS A 1 84 ? -17.210 -3.173 11.993 1.00 97.56 84 LYS A O 1
ATOM 707 N N . ASP A 1 85 ? -15.029 -3.644 12.250 1.00 97.50 85 ASP A N 1
ATOM 708 C CA . ASP A 1 85 ? -14.800 -2.834 13.454 1.00 97.50 85 ASP A CA 1
ATOM 709 C C . ASP A 1 85 ? -14.267 -1.426 13.105 1.00 97.50 85 ASP A C 1
ATOM 711 O O . ASP A 1 85 ? -14.198 -0.524 13.940 1.00 97.50 85 ASP A O 1
ATOM 715 N N . ARG A 1 86 ? -13.936 -1.176 11.828 1.00 97.44 86 ARG A N 1
ATOM 716 C CA . ARG A 1 86 ? -13.374 0.108 11.363 1.00 97.44 86 ARG A CA 1
ATOM 717 C C . ARG A 1 86 ? -14.296 1.303 11.582 1.00 97.44 86 ARG A C 1
ATOM 719 O O . ARG A 1 86 ? -13.807 2.420 11.736 1.00 97.44 86 ARG A O 1
ATOM 726 N N . LYS A 1 87 ? -15.616 1.100 11.567 1.00 97.19 87 LYS A N 1
ATOM 727 C CA . LYS A 1 87 ? -16.585 2.189 11.764 1.00 97.19 87 LYS A CA 1
ATOM 728 C C . LYS A 1 87 ? -16.436 2.811 13.152 1.00 97.19 87 LYS A C 1
ATOM 730 O O . LYS A 1 87 ? -16.420 4.033 13.261 1.00 97.19 87 LYS A O 1
ATOM 735 N N . GLU A 1 88 ? -16.302 1.983 14.181 1.00 96.56 88 GLU A N 1
ATOM 736 C CA . GLU A 1 88 ? -16.147 2.434 15.566 1.00 96.56 88 GLU A CA 1
ATOM 737 C C . GLU A 1 88 ? -14.821 3.171 15.757 1.00 96.56 88 GLU A C 1
ATOM 739 O O . GLU A 1 88 ? -14.804 4.272 16.305 1.00 96.56 88 GLU A O 1
ATOM 744 N N . LEU A 1 89 ? -13.734 2.635 15.191 1.00 96.38 89 LEU A N 1
ATOM 745 C CA . LEU A 1 89 ? -12.435 3.307 15.180 1.00 96.38 89 LEU A CA 1
ATOM 746 C C . LEU A 1 89 ? -12.496 4.683 14.496 1.00 96.38 89 LEU A C 1
ATOM 748 O O . LEU A 1 89 ? -11.967 5.659 15.013 1.00 96.38 89 LEU A O 1
ATOM 752 N N . ILE A 1 90 ? -13.157 4.802 13.341 1.00 96.12 90 ILE A N 1
ATOM 753 C CA . ILE A 1 90 ? -13.293 6.102 12.665 1.00 96.12 90 ILE A CA 1
ATOM 754 C C . ILE A 1 90 ? -14.035 7.107 13.556 1.00 96.12 90 ILE A C 1
ATOM 756 O O . ILE A 1 90 ? -13.672 8.284 13.588 1.00 96.12 90 ILE A O 1
ATOM 760 N N . LEU A 1 91 ? -15.083 6.673 14.260 1.00 96.44 91 LEU A N 1
ATOM 761 C CA . LEU A 1 91 ? -15.832 7.550 15.159 1.00 96.44 91 LEU A CA 1
ATOM 762 C C . LEU A 1 91 ? -14.959 8.034 16.325 1.00 96.44 91 LEU A C 1
ATOM 764 O O . LEU A 1 91 ? -14.996 9.223 16.638 1.00 96.44 91 LEU A O 1
ATOM 768 N N . SER A 1 92 ? -14.133 7.164 16.915 1.00 94.81 92 SER A N 1
ATOM 769 C CA . SER A 1 92 ? -13.224 7.561 17.999 1.0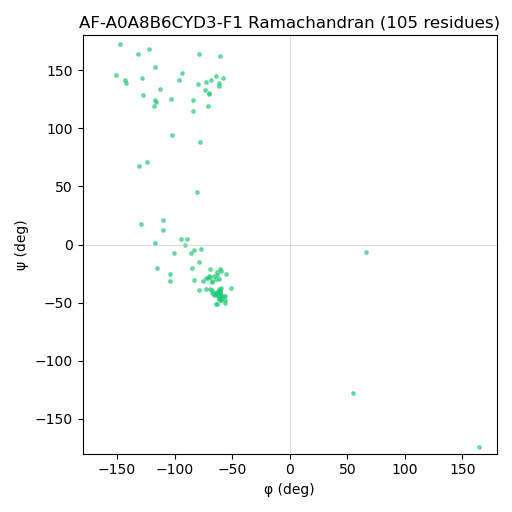0 94.81 92 SER A CA 1
ATOM 770 C C . SER A 1 92 ? -12.141 8.537 17.522 1.00 94.81 92 SER A C 1
ATOM 772 O O . SER A 1 92 ? -11.898 9.553 18.177 1.00 94.81 92 SER A O 1
ATOM 774 N N . LEU A 1 93 ? -11.559 8.301 16.340 1.00 92.81 93 LEU A N 1
ATOM 775 C CA . LEU A 1 93 ? -10.564 9.191 15.733 1.00 92.81 93 LEU A CA 1
ATOM 776 C C . LEU A 1 93 ? -11.140 10.582 15.432 1.00 92.81 93 LEU A C 1
ATOM 778 O O . LEU A 1 93 ? -10.498 11.593 15.708 1.00 92.81 93 LEU A O 1
ATOM 782 N N . LYS A 1 94 ? -12.378 10.659 14.927 1.00 93.25 94 LYS A N 1
ATOM 783 C CA . LYS A 1 94 ? -13.058 11.944 14.695 1.00 93.25 94 LYS A CA 1
ATOM 784 C C . LYS A 1 94 ? -13.251 12.739 15.986 1.00 93.25 94 LYS A C 1
ATOM 786 O O . LYS A 1 94 ? -13.019 13.946 15.990 1.00 93.25 94 LYS A O 1
ATOM 791 N N . SER A 1 95 ? -13.648 12.075 17.071 1.00 92.62 95 SER A N 1
ATOM 792 C CA . SER A 1 95 ? -13.807 12.719 18.379 1.00 92.62 95 SER A CA 1
ATOM 793 C C . SER A 1 95 ? -12.476 13.250 18.918 1.00 92.62 95 SER A C 1
ATOM 795 O O . SER A 1 95 ? -12.421 14.393 19.365 1.00 92.62 95 SER A O 1
ATOM 797 N N . LYS A 1 96 ? -11.393 12.468 18.801 1.00 89.94 96 LYS A N 1
ATOM 798 C CA . LYS A 1 96 ? -10.027 12.881 19.173 1.00 89.94 96 LYS A CA 1
ATOM 799 C C . LYS A 1 96 ? -9.598 14.156 18.438 1.00 89.94 96 LYS A C 1
ATOM 801 O O . LYS A 1 96 ? -9.140 15.098 19.074 1.00 89.94 96 LYS A O 1
ATOM 806 N N . ILE A 1 97 ? -9.798 14.207 17.120 1.00 89.81 97 ILE A N 1
ATOM 807 C CA . ILE A 1 97 ? -9.440 15.374 16.295 1.00 89.81 97 ILE A CA 1
ATOM 808 C C . ILE A 1 97 ? -10.245 16.612 16.706 1.00 89.81 97 ILE A C 1
ATOM 810 O O . ILE A 1 97 ? -9.697 17.712 16.779 1.00 89.81 97 ILE A O 1
ATOM 814 N N . LYS A 1 98 ? -11.542 16.445 16.997 1.00 90.69 98 LYS A N 1
ATOM 815 C CA . LYS A 1 98 ? -12.396 17.553 17.436 1.00 90.69 98 LYS A CA 1
ATOM 816 C C . LYS A 1 98 ? -11.885 18.170 18.743 1.00 90.69 98 LYS A C 1
ATOM 818 O O . LYS A 1 98 ? -11.712 19.384 18.787 1.00 90.69 98 LYS A O 1
ATOM 823 N N . LEU A 1 99 ? -11.567 17.344 19.742 1.00 88.44 99 LEU A N 1
ATOM 824 C CA . LEU A 1 99 ? -11.037 17.800 21.034 1.00 88.44 99 LEU A CA 1
ATOM 825 C C . LEU A 1 99 ? -9.720 18.574 20.873 1.00 88.44 99 LEU A C 1
ATOM 827 O O . LEU A 1 99 ? -9.600 19.693 21.359 1.00 88.44 99 LEU A O 1
ATOM 831 N N . GLN A 1 100 ? -8.776 18.035 20.096 1.00 86.75 100 GLN A N 1
ATOM 832 C CA . GLN A 1 100 ? -7.500 18.708 19.817 1.00 86.75 100 GLN A CA 1
ATOM 833 C C . GLN A 1 100 ? -7.697 20.070 19.134 1.00 86.75 100 GLN A C 1
ATOM 835 O O . GLN A 1 100 ? -6.988 21.031 19.419 1.00 86.75 100 GLN A O 1
ATOM 840 N N . SER A 1 101 ? -8.679 20.177 18.234 1.00 84.38 101 SER A N 1
ATOM 841 C CA . SER A 1 101 ? -8.976 21.440 17.551 1.00 84.38 101 SER A CA 1
ATOM 842 C C . SER A 1 101 ? -9.597 22.500 18.467 1.00 84.38 101 SER A C 1
ATOM 844 O O . SER A 1 101 ? -9.440 23.692 18.205 1.00 84.38 101 SER A O 1
ATOM 846 N N . GLU A 1 102 ? -10.296 22.080 19.522 1.00 86.75 102 GLU A N 1
ATOM 847 C CA . GLU A 1 102 ? -10.902 22.965 20.520 1.00 86.75 102 GLU A CA 1
ATOM 848 C C . GLU A 1 102 ? -9.846 23.463 21.521 1.00 86.75 102 GLU A C 1
ATOM 850 O O . GLU A 1 102 ? -9.821 24.654 21.821 1.00 86.75 102 GLU A O 1
ATOM 855 N N . GLU A 1 103 ? -8.906 22.608 21.940 1.00 81.50 103 GLU A N 1
ATOM 856 C CA . GLU A 1 103 ? -7.763 22.985 22.793 1.00 81.50 103 GLU A CA 1
ATOM 857 C C . GLU A 1 103 ? -6.858 24.040 22.133 1.00 81.50 103 GLU A C 1
ATOM 859 O O . GLU A 1 103 ? -6.460 25.013 22.775 1.00 81.50 103 GLU A O 1
ATOM 864 N N . ILE A 1 104 ? -6.590 23.895 20.829 1.00 77.81 104 ILE A N 1
ATOM 865 C CA . ILE A 1 104 ? -5.780 24.852 20.056 1.00 77.81 104 ILE A CA 1
ATOM 866 C C . ILE A 1 104 ? -6.483 26.210 19.910 1.00 77.81 104 ILE A C 1
ATOM 868 O O . ILE A 1 104 ? -5.819 27.235 19.826 1.00 77.81 104 ILE A O 1
ATOM 872 N N . ARG A 1 105 ? -7.820 26.238 19.852 1.00 73.75 105 ARG A N 1
ATOM 873 C CA . ARG A 1 105 ? -8.596 27.485 19.709 1.00 73.75 105 ARG A CA 1
ATOM 874 C C . ARG A 1 105 ? -8.858 28.191 21.040 1.00 73.75 105 ARG A C 1
ATOM 876 O O . ARG A 1 105 ? -9.215 29.365 21.024 1.00 73.75 105 ARG A O 1
ATOM 883 N N . GLY A 1 106 ? -8.762 27.467 22.153 1.00 64.12 106 GLY A N 1
ATOM 884 C CA . GLY A 1 106 ? -8.945 27.989 23.508 1.00 64.12 106 GLY A CA 1
ATOM 885 C C . GLY A 1 106 ? -7.661 28.483 24.185 1.00 64.12 106 GLY A C 1
ATOM 886 O O . GLY A 1 106 ? -7.747 28.937 25.325 1.00 64.12 106 GLY A O 1
ATOM 887 N N . SER A 1 107 ? -6.510 28.384 23.506 1.00 53.62 107 SER A N 1
ATOM 888 C CA . SER A 1 107 ? -5.187 28.866 23.944 1.00 53.62 107 SER A CA 1
ATOM 889 C C . SER A 1 107 ? -4.754 30.083 23.130 1.00 53.62 107 SER A C 1
ATOM 891 O O . SER A 1 107 ? -4.051 30.943 23.702 1.00 53.62 107 SER A O 1
#

pLDDT: mean 94.88, std 6.55, range [53.62, 98.31]

Solvent-accessible surface area (backbone atoms only — not comparable to full-atom values): 6879 Å² total; per-residue (Å²): 137,71,89,83,78,68,43,84,53,30,14,39,58,70,76,91,86,81,84,89,83,61,93,89,65,87,64,92,83,66,80,81,79,77,81,78,79,73,65,79,48,71,68,55,46,50,52,40,44,50,29,50,68,76,40,51,90,73,52,59,46,27,60,80,40,73,53,85,53,69,73,50,68,72,52,48,50,50,69,72,38,55,80,89,55,38,63,61,53,52,53,52,52,53,52,54,54,53,53,56,56,50,57,66,71,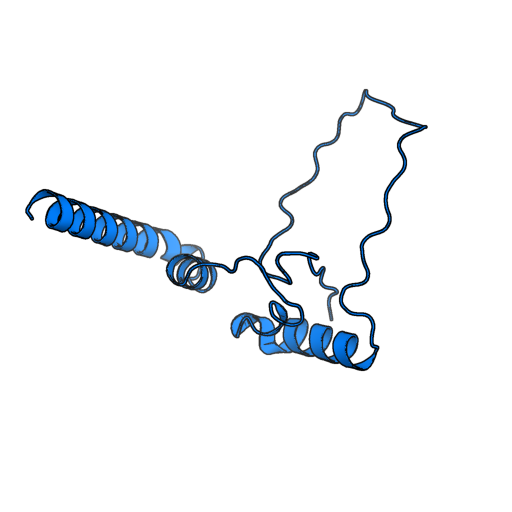75,107

Organism: Mytilus galloprovincialis (NCBI:txid29158)

Mean predicted aligned error: 4.65 Å

Secondary structure (DSSP, 8-state):
------BTTTBT----------TT---TT---PPPP-S--SHHHHHHHHHHHHH-GGG-GGGGSS--S----HHHHHHHHS-TTTHHHHHHHHHHHHHHHHHHHH--

Foldseek 3Di:
DDDADQAQAFGRQDDDDDDDDDPPDDDPPDDDDDGDCQQPDPVSRVVLVCCVPPPVLVVVSRPSGHHPDHDDPLRNVLVNDDPVCNVVSVVVVVVVVVVVVVVVVVD

Sequence (107 aa):
MCGVCIHPQYGGWFALRGVLIFKNIECPSLIQEKPIDVIATREKRIELLEKFNYCWQDWTYRDLTETVEKYSEDQKQYFATLPKDRKELILSLKSKIKLQSEEIRGS